Protein AF-A0A8X6KQZ4-F1 (afdb_monomer)

Structure (mmCIF, N/CA/C/O backbone):
data_AF-A0A8X6KQZ4-F1
#
_entry.id   AF-A0A8X6KQZ4-F1
#
loop_
_atom_site.group_PDB
_atom_site.id
_atom_site.type_symbol
_atom_site.label_atom_id
_atom_site.label_alt_id
_atom_site.label_comp_id
_atom_site.label_asym_id
_atom_site.label_entity_id
_atom_site.label_seq_id
_atom_site.pdbx_PDB_ins_code
_atom_site.Cartn_x
_atom_site.Cartn_y
_atom_site.Cartn_z
_atom_site.occupancy
_atom_site.B_iso_or_equiv
_atom_site.auth_seq_id
_atom_site.auth_comp_id
_atom_site.auth_asym_id
_atom_site.auth_atom_id
_atom_site.pdbx_PDB_model_num
ATOM 1 N N . MET A 1 1 ? 24.828 -5.242 -6.403 1.00 50.31 1 MET A N 1
ATOM 2 C CA . MET A 1 1 ? 23.663 -5.989 -5.871 1.00 50.31 1 MET A CA 1
ATOM 3 C C . MET A 1 1 ? 22.472 -5.719 -6.773 1.00 50.31 1 MET A C 1
ATOM 5 O O . MET A 1 1 ? 22.136 -4.558 -6.961 1.00 50.31 1 MET A O 1
ATOM 9 N N . ALA A 1 2 ? 21.879 -6.750 -7.375 1.00 70.38 2 ALA A N 1
ATOM 10 C CA . ALA A 1 2 ? 20.703 -6.569 -8.223 1.00 70.38 2 ALA A CA 1
ATOM 11 C C . ALA A 1 2 ? 19.529 -6.026 -7.392 1.00 70.38 2 ALA A C 1
ATOM 13 O O . ALA A 1 2 ? 19.204 -6.575 -6.336 1.00 70.38 2 ALA A O 1
ATOM 14 N N . LEU A 1 3 ? 18.896 -4.952 -7.863 1.00 74.94 3 LEU A N 1
ATOM 15 C CA . LEU A 1 3 ? 17.681 -4.422 -7.252 1.00 74.94 3 LEU A CA 1
ATOM 16 C C . LEU A 1 3 ? 16.550 -5.432 -7.460 1.00 74.94 3 LEU A C 1
ATOM 18 O O . LEU A 1 3 ? 16.100 -5.667 -8.580 1.00 74.94 3 LEU A O 1
ATOM 22 N N . ARG A 1 4 ? 16.110 -6.065 -6.370 1.00 83.44 4 ARG A N 1
ATOM 23 C CA . ARG A 1 4 ? 15.018 -7.042 -6.389 1.00 83.44 4 ARG A CA 1
ATOM 24 C C . ARG A 1 4 ? 13.711 -6.372 -5.997 1.00 83.44 4 ARG A C 1
ATOM 26 O O . ARG A 1 4 ? 13.636 -5.638 -5.012 1.00 83.44 4 ARG A O 1
ATOM 33 N N . PHE A 1 5 ? 12.661 -6.676 -6.750 1.00 89.06 5 PHE A N 1
ATOM 34 C CA . PHE A 1 5 ? 11.307 -6.296 -6.374 1.00 89.06 5 PHE A CA 1
ATOM 35 C C . PHE A 1 5 ? 10.885 -7.017 -5.088 1.00 89.06 5 PHE A C 1
ATOM 37 O O . PHE A 1 5 ? 11.132 -8.209 -4.920 1.00 89.06 5 PHE A O 1
ATOM 44 N N . ARG A 1 6 ? 10.232 -6.280 -4.188 1.00 88.56 6 ARG A N 1
ATOM 45 C CA . ARG A 1 6 ? 9.675 -6.778 -2.922 1.00 88.56 6 ARG A CA 1
ATOM 46 C C . ARG A 1 6 ? 8.306 -7.435 -3.100 1.00 88.56 6 ARG A C 1
ATOM 48 O O . ARG A 1 6 ? 7.909 -8.205 -2.233 1.00 88.56 6 ARG A O 1
ATOM 55 N N . PHE A 1 7 ? 7.607 -7.106 -4.187 1.00 91.44 7 PHE A N 1
ATOM 56 C CA . PHE A 1 7 ? 6.237 -7.535 -4.471 1.00 91.44 7 PHE A CA 1
ATOM 57 C C . PHE A 1 7 ? 6.107 -8.029 -5.913 1.00 91.44 7 PHE A C 1
ATOM 59 O O . PHE A 1 7 ? 6.750 -7.492 -6.826 1.00 91.44 7 PHE A O 1
ATOM 66 N N . ALA A 1 8 ? 5.263 -9.039 -6.118 1.00 92.25 8 ALA A N 1
ATOM 67 C CA . ALA A 1 8 ? 4.945 -9.570 -7.436 1.00 92.25 8 ALA A CA 1
ATOM 68 C C . ALA A 1 8 ? 3.769 -8.825 -8.096 1.00 92.25 8 ALA A C 1
ATOM 70 O O . ALA A 1 8 ? 2.967 -8.151 -7.453 1.00 92.25 8 ALA A O 1
ATOM 71 N N . LYS A 1 9 ? 3.664 -8.963 -9.423 1.00 93.38 9 LYS A N 1
ATOM 72 C CA . LYS A 1 9 ? 2.535 -8.447 -10.208 1.00 93.38 9 LYS A CA 1
ATOM 73 C C . LYS A 1 9 ? 1.314 -9.318 -9.897 1.00 93.38 9 LYS A C 1
ATOM 75 O O . LYS A 1 9 ? 1.438 -10.536 -9.915 1.00 93.38 9 LYS A O 1
ATOM 80 N N . GLY A 1 10 ? 0.174 -8.704 -9.608 1.00 93.25 10 GLY A N 1
ATOM 81 C CA . GLY A 1 10 ? -1.050 -9.373 -9.163 1.00 93.25 10 GLY A CA 1
ATOM 82 C C . GLY A 1 10 ? -1.086 -9.714 -7.668 1.00 93.25 10 GLY A C 1
ATOM 83 O O . GLY A 1 10 ? -2.070 -10.280 -7.203 1.00 93.25 10 GLY A O 1
ATOM 84 N N . GLU A 1 11 ? -0.049 -9.376 -6.892 1.00 94.44 11 GLU A N 1
ATOM 85 C CA . GLU A 1 11 ? -0.033 -9.652 -5.453 1.00 94.44 11 GLU A CA 1
ATOM 86 C C . GLU A 1 11 ? -0.920 -8.656 -4.688 1.00 94.44 11 GLU A C 1
ATOM 88 O O . GLU A 1 11 ? -0.936 -7.451 -4.970 1.00 94.44 11 GLU A O 1
ATOM 93 N N . LYS A 1 12 ? -1.648 -9.168 -3.689 1.00 94.69 12 LYS A N 1
ATOM 94 C CA . LYS A 1 12 ? -2.427 -8.351 -2.754 1.00 94.69 12 LYS A CA 1
ATOM 95 C C . LYS A 1 12 ? -1.490 -7.664 -1.766 1.00 94.69 12 LYS A C 1
ATOM 97 O O . LYS A 1 12 ? -0.694 -8.309 -1.083 1.00 94.69 12 LYS A O 1
ATOM 102 N N . VAL A 1 13 ? -1.622 -6.351 -1.659 1.00 95.25 13 VAL A N 1
ATOM 103 C CA . VAL A 1 13 ? -0.773 -5.493 -0.834 1.00 95.25 13 VAL A CA 1
ATOM 104 C C . VAL A 1 13 ? -1.613 -4.500 -0.032 1.00 95.25 13 VAL A C 1
ATOM 106 O O . VAL A 1 13 ? -2.801 -4.288 -0.274 1.00 95.25 13 VAL A O 1
ATOM 109 N N . LEU A 1 14 ? -0.990 -3.894 0.969 1.00 94.75 14 LEU A N 1
ATOM 110 C CA . LEU A 1 14 ? -1.548 -2.795 1.744 1.00 94.75 14 LEU A CA 1
ATOM 111 C C . LEU A 1 14 ? -0.782 -1.529 1.375 1.00 94.75 14 LEU A C 1
ATOM 113 O O . LEU A 1 14 ? 0.441 -1.512 1.472 1.00 94.75 14 LEU A O 1
ATOM 117 N N . CYS A 1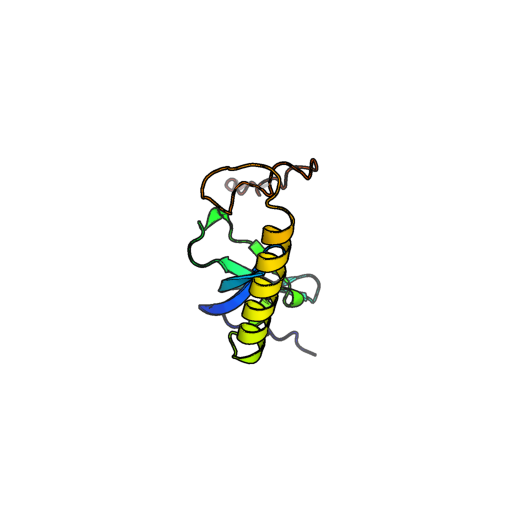 15 ? -1.474 -0.473 0.963 1.00 94.12 15 CYS A N 1
ATOM 118 C CA . CYS A 1 15 ? -0.839 0.790 0.593 1.00 94.12 15 CYS A CA 1
ATOM 119 C C . CYS A 1 15 ? -1.334 1.923 1.490 1.00 94.12 15 CYS A C 1
ATOM 121 O O . CYS A 1 15 ? -2.503 1.953 1.888 1.00 94.12 15 CYS A O 1
ATOM 123 N N . PHE A 1 16 ? -0.439 2.851 1.821 1.00 91.06 16 PHE A N 1
ATOM 124 C CA . PHE A 1 16 ? -0.820 4.083 2.498 1.00 91.06 16 PHE A CA 1
ATOM 125 C C . PHE A 1 16 ? -1.548 5.020 1.541 1.00 91.06 16 PHE A C 1
ATOM 127 O O . PHE A 1 16 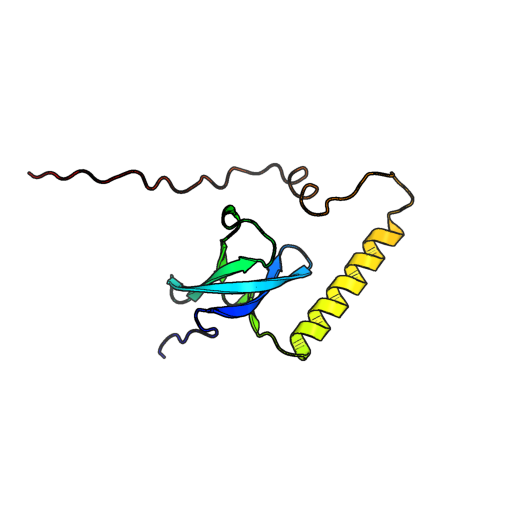? -0.953 5.522 0.585 1.00 91.06 16 PHE A O 1
ATOM 134 N N . HIS A 1 17 ? -2.806 5.304 1.866 1.00 87.12 17 HIS A N 1
ATOM 135 C CA . HIS A 1 17 ? -3.590 6.363 1.254 1.00 87.12 17 HIS A CA 1
ATOM 136 C C . HIS A 1 17 ? -3.983 7.362 2.351 1.00 87.12 17 HIS A C 1
ATOM 138 O O . HIS A 1 17 ? -4.771 7.053 3.252 1.00 87.12 17 HIS A O 1
ATOM 144 N N . GLY A 1 18 ? -3.352 8.539 2.326 1.00 85.19 18 GLY A N 1
ATOM 145 C CA . GLY A 1 18 ? -3.424 9.505 3.419 1.00 85.19 18 GLY A CA 1
ATOM 146 C C . GLY A 1 18 ? -2.962 8.891 4.756 1.00 85.19 18 GLY A C 1
ATOM 147 O O . GLY A 1 18 ? -1.902 8.264 4.809 1.00 85.19 18 GLY A O 1
ATOM 148 N N . PRO A 1 19 ? -3.731 9.039 5.849 1.00 87.12 19 PRO A N 1
ATOM 149 C CA . PRO A 1 19 ? -3.344 8.547 7.173 1.00 87.12 19 PRO A CA 1
ATOM 150 C C . PRO A 1 19 ? -3.581 7.044 7.416 1.00 87.12 19 PRO A C 1
ATOM 152 O O . PRO A 1 19 ? -3.199 6.522 8.470 1.00 87.12 19 PRO A O 1
ATOM 155 N N . LEU A 1 20 ? -4.259 6.348 6.497 1.00 90.56 20 LEU A N 1
ATOM 156 C CA . LEU A 1 20 ? -4.732 4.977 6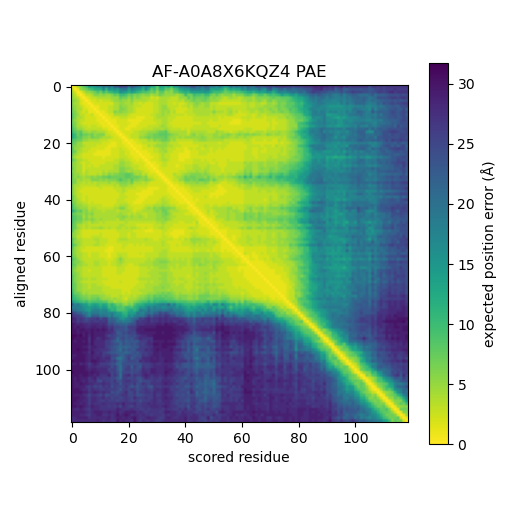.689 1.00 90.56 20 LEU A CA 1
ATOM 157 C C . LEU A 1 20 ? -4.101 4.013 5.682 1.00 90.56 20 LEU A C 1
ATOM 159 O O . LEU A 1 20 ? -3.731 4.380 4.568 1.00 90.56 20 LEU A O 1
ATOM 163 N N . LEU A 1 21 ? -4.015 2.744 6.082 1.00 92.50 21 LEU A N 1
ATOM 164 C CA . LEU A 1 21 ? -3.665 1.649 5.183 1.00 92.50 21 LEU A CA 1
ATOM 165 C C . LEU A 1 21 ? -4.933 1.113 4.518 1.00 92.50 21 LEU A C 1
ATOM 167 O O . LEU A 1 21 ? -5.907 0.772 5.196 1.00 92.50 21 LEU A O 1
ATOM 171 N N . ARG A 1 22 ? -4.906 1.019 3.192 1.00 91.12 22 ARG A N 1
ATOM 172 C CA . ARG A 1 22 ? -6.003 0.497 2.373 1.00 91.12 22 ARG A CA 1
ATOM 173 C C . ARG A 1 22 ? -5.552 -0.746 1.619 1.00 91.12 22 ARG A C 1
ATOM 175 O O . ARG A 1 22 ? -4.363 -0.938 1.365 1.00 91.12 22 ARG A O 1
ATOM 182 N N . HIS A 1 23 ? -6.517 -1.601 1.297 1.00 93.62 23 HIS A N 1
ATOM 183 C CA . HIS A 1 23 ? -6.282 -2.782 0.473 1.00 93.62 23 HIS A CA 1
ATOM 184 C C . HIS A 1 23 ? -6.039 -2.358 -0.966 1.00 93.62 23 HIS A C 1
ATOM 186 O O . HIS A 1 23 ? -6.765 -1.518 -1.502 1.00 93.62 23 HIS A O 1
ATOM 192 N N . ALA A 1 24 ? -5.016 -2.943 -1.574 1.00 94.94 24 ALA A N 1
ATOM 193 C CA . ALA A 1 24 ? -4.665 -2.654 -2.942 1.00 94.94 24 ALA A CA 1
ATOM 194 C C . ALA A 1 24 ? -4.018 -3.863 -3.626 1.00 94.94 24 ALA A C 1
ATOM 196 O O . ALA A 1 24 ? -3.610 -4.830 -2.981 1.00 94.94 24 ALA A O 1
ATOM 197 N N . THR A 1 25 ? -3.925 -3.811 -4.947 1.00 95.25 25 THR A N 1
ATOM 198 C CA . THR A 1 25 ? -3.304 -4.851 -5.769 1.00 95.25 25 THR A CA 1
ATOM 199 C C . THR A 1 25 ? -2.159 -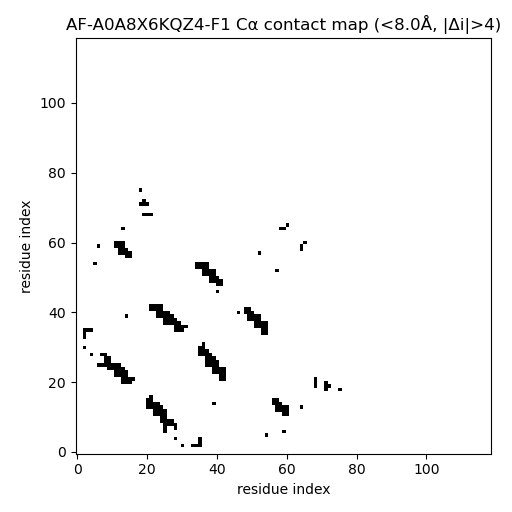4.243 -6.560 1.00 95.25 25 THR A C 1
ATOM 201 O O . THR A 1 25 ? -2.300 -3.165 -7.138 1.00 95.25 25 THR A O 1
ATOM 204 N N . CYS A 1 26 ? -1.017 -4.925 -6.585 1.00 95.25 26 CYS A N 1
ATOM 205 C CA . CYS A 1 26 ? 0.120 -4.505 -7.394 1.00 95.25 26 CYS A CA 1
ATOM 206 C C . CYS A 1 26 ? -0.144 -4.840 -8.869 1.00 95.25 26 CYS A C 1
ATOM 208 O O . CYS A 1 26 ? -0.016 -5.991 -9.275 1.00 95.25 26 CYS A O 1
ATOM 210 N N . LEU A 1 27 ? -0.481 -3.851 -9.694 1.00 94.56 27 LEU A N 1
ATOM 211 C CA . LEU A 1 27 ? -0.742 -4.051 -11.121 1.00 94.56 27 LEU A CA 1
ATOM 212 C C . LEU A 1 27 ? 0.528 -4.140 -11.954 1.00 94.56 27 LEU A C 1
ATOM 214 O O . LEU A 1 27 ? 0.559 -4.870 -12.939 1.00 94.56 27 LEU A O 1
ATOM 218 N N . ASN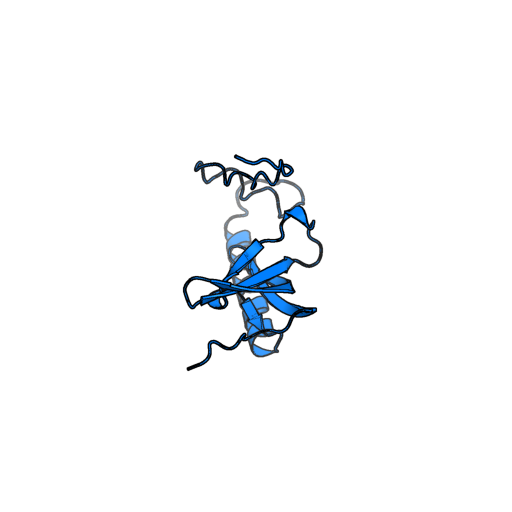 A 1 28 ? 1.568 -3.387 -11.604 1.00 94.06 28 ASN A N 1
ATOM 219 C CA . ASN A 1 28 ? 2.820 -3.372 -12.354 1.00 94.06 28 ASN A CA 1
ATOM 220 C C . ASN A 1 28 ? 3.997 -2.960 -11.461 1.00 94.06 28 ASN A C 1
ATOM 222 O O . ASN A 1 28 ? 3.792 -2.464 -10.356 1.00 94.06 28 ASN A O 1
ATOM 226 N N . ARG A 1 29 ? 5.231 -3.178 -11.920 1.00 93.75 29 ARG A N 1
ATOM 227 C CA . ARG A 1 29 ? 6.452 -2.831 -11.179 1.00 93.75 29 ARG A CA 1
ATOM 228 C C . ARG A 1 29 ? 7.559 -2.395 -12.131 1.00 93.75 29 ARG A C 1
ATOM 230 O O . ARG A 1 29 ? 7.719 -2.994 -13.190 1.00 93.75 29 ARG A O 1
ATOM 237 N N . LYS A 1 30 ? 8.325 -1.376 -11.752 1.00 92.75 30 LYS A N 1
ATOM 238 C CA . LYS A 1 30 ? 9.487 -0.885 -12.507 1.00 92.75 30 LYS A CA 1
ATOM 239 C C . LYS A 1 30 ? 10.578 -0.422 -11.547 1.00 92.75 30 LYS A C 1
ATOM 241 O O . LYS A 1 30 ? 10.301 -0.126 -10.386 1.00 92.75 30 LYS A O 1
ATOM 246 N N . ILE A 1 31 ? 11.813 -0.378 -12.024 1.00 91.06 31 ILE A N 1
ATOM 247 C CA . ILE A 1 31 ? 12.917 0.247 -11.295 1.00 91.06 31 ILE A CA 1
ATOM 248 C C . ILE A 1 31 ? 13.180 1.586 -11.969 1.00 91.06 31 ILE A C 1
ATOM 250 O O . ILE A 1 31 ? 13.413 1.627 -13.173 1.00 91.06 31 ILE A O 1
ATOM 254 N N . GLN A 1 32 ? 13.101 2.663 -11.198 1.00 88.75 32 GLN A N 1
ATOM 255 C CA . GLN A 1 32 ? 13.377 4.023 -11.639 1.00 88.75 32 GLN A CA 1
ATOM 256 C C . GLN A 1 32 ? 14.321 4.671 -10.623 1.00 88.75 32 GLN A C 1
ATOM 258 O O . GLN A 1 32 ? 14.133 4.496 -9.421 1.00 88.75 32 GLN A O 1
ATOM 263 N N . ASP A 1 33 ? 15.374 5.346 -11.089 1.00 87.44 33 ASP A N 1
ATOM 264 C CA . ASP A 1 33 ? 16.373 6.006 -10.230 1.00 87.44 33 ASP A CA 1
ATOM 265 C C . ASP A 1 33 ? 16.958 5.084 -9.142 1.00 87.44 33 ASP A C 1
ATOM 267 O O . ASP A 1 33 ? 17.087 5.454 -7.974 1.00 87.44 33 ASP A O 1
ATOM 271 N N . ASN A 1 34 ? 17.260 3.831 -9.506 1.00 86.31 34 ASN A N 1
ATOM 272 C CA . ASN A 1 34 ? 17.701 2.776 -8.581 1.00 86.31 34 ASN A CA 1
ATOM 273 C C . ASN A 1 34 ? 16.724 2.480 -7.421 1.00 86.31 34 ASN A C 1
ATOM 275 O O . ASN A 1 34 ? 17.100 1.889 -6.406 1.00 86.31 34 ASN A O 1
ATOM 279 N N . ARG A 1 35 ? 15.447 2.847 -7.564 1.00 88.00 35 ARG A N 1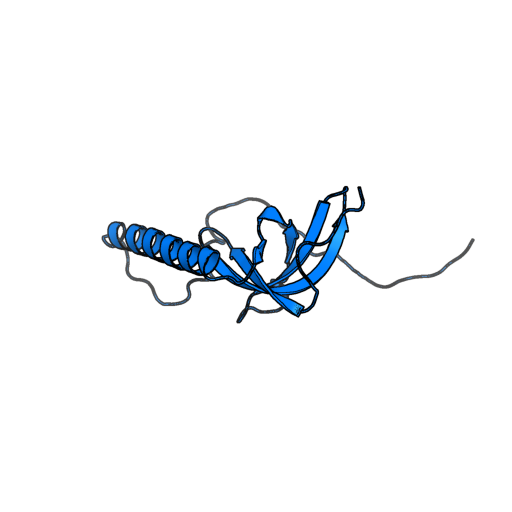
ATOM 280 C CA . ARG A 1 35 ? 14.371 2.585 -6.603 1.00 88.00 35 ARG A CA 1
ATOM 281 C C . ARG A 1 35 ? 13.268 1.765 -7.259 1.00 88.00 35 ARG A C 1
ATOM 283 O O . ARG A 1 35 ? 12.934 1.941 -8.424 1.00 88.00 35 ARG A O 1
ATOM 290 N N . ALA A 1 36 ? 12.686 0.843 -6.498 1.00 90.75 36 ALA A N 1
ATOM 291 C CA . ALA A 1 36 ? 11.558 0.052 -6.972 1.00 90.75 36 ALA A CA 1
ATOM 292 C C . ALA A 1 36 ? 10.243 0.827 -6.793 1.00 90.75 36 ALA A C 1
ATOM 294 O O . ALA A 1 36 ? 9.869 1.185 -5.668 1.00 90.75 36 ALA A O 1
ATOM 295 N N . GLU A 1 37 ? 9.539 1.022 -7.901 1.00 93.12 37 GLU A N 1
ATOM 296 C CA . GLU A 1 37 ? 8.195 1.585 -7.972 1.00 93.12 37 GLU A CA 1
ATOM 297 C C . GLU A 1 37 ? 7.181 0.504 -8.347 1.00 93.12 37 GLU A C 1
ATOM 299 O O . GLU A 1 37 ? 7.455 -0.400 -9.143 1.00 93.12 37 GLU A O 1
ATOM 304 N N . TYR A 1 38 ? 5.984 0.624 -7.784 1.00 94.06 38 TYR A N 1
ATOM 305 C CA . TYR A 1 38 ? 4.871 -0.290 -7.991 1.00 94.06 38 TYR A CA 1
ATOM 306 C C . TYR A 1 38 ? 3.647 0.514 -8.400 1.00 94.06 38 TYR A C 1
ATOM 308 O O . TYR A 1 38 ? 3.315 1.507 -7.759 1.00 94.06 38 TYR A O 1
ATOM 316 N N . LEU A 1 39 ? 2.975 0.079 -9.459 1.00 94.75 39 LEU A N 1
ATOM 317 C CA . LEU A 1 39 ? 1.667 0.594 -9.830 1.00 94.75 39 LEU A CA 1
ATOM 318 C C . LEU A 1 39 ? 0.631 -0.115 -8.968 1.00 94.75 39 LEU A C 1
ATOM 320 O O . LEU A 1 39 ? 0.532 -1.345 -9.006 1.00 94.75 39 LEU A O 1
ATOM 324 N N . VAL A 1 40 ? -0.111 0.652 -8.182 1.00 94.62 40 VAL A N 1
ATOM 325 C CA . VAL A 1 40 ? -1.028 0.117 -7.180 1.00 94.62 40 VAL A CA 1
ATOM 326 C C . VAL A 1 40 ? -2.455 0.534 -7.509 1.00 94.62 40 VAL A C 1
ATOM 328 O O . VAL A 1 40 ? -2.725 1.710 -7.724 1.00 94.62 40 VAL A O 1
ATOM 331 N N . HIS A 1 41 ? -3.357 -0.446 -7.499 1.00 93.62 41 HIS A N 1
ATOM 332 C CA . HIS A 1 41 ? -4.793 -0.241 -7.654 1.00 93.62 41 HIS A CA 1
ATOM 333 C C . HIS A 1 41 ? -5.512 -0.499 -6.334 1.00 93.62 41 HIS A C 1
ATOM 335 O O . HIS A 1 41 ? -5.427 -1.601 -5.782 1.00 93.62 41 HIS A O 1
ATOM 341 N N . TYR A 1 42 ? -6.222 0.501 -5.822 1.00 92.12 42 TYR A N 1
ATOM 342 C CA . TYR A 1 42 ? -6.973 0.386 -4.575 1.00 92.12 42 TYR A CA 1
ATOM 343 C C . TYR A 1 42 ? -8.284 -0.374 -4.787 1.00 92.12 42 TYR A C 1
ATOM 345 O O . TYR A 1 42 ? -9.043 -0.103 -5.713 1.00 92.12 42 TYR A O 1
ATOM 353 N N . THR A 1 43 ? -8.582 -1.325 -3.902 1.00 90.94 43 THR A N 1
ATOM 354 C CA . THR A 1 43 ? -9.810 -2.119 -4.015 1.00 90.94 43 THR A CA 1
ATOM 355 C C . THR A 1 43 ? -11.046 -1.241 -3.807 1.00 90.94 43 THR A C 1
ATOM 357 O O . THR A 1 43 ? -11.176 -0.586 -2.773 1.00 90.94 43 THR A O 1
ATOM 360 N N . GLY A 1 44 ? -11.967 -1.271 -4.776 1.00 89.56 44 GLY A N 1
ATOM 361 C CA . GLY A 1 44 ? -13.210 -0.491 -4.757 1.00 89.56 44 GLY A CA 1
ATOM 362 C C . GLY A 1 44 ? -13.068 0.936 -5.291 1.00 89.56 44 GLY A C 1
ATOM 363 O O . GLY A 1 44 ? -14.006 1.716 -5.168 1.00 89.56 44 GLY A O 1
ATOM 364 N N . TRP A 1 45 ? -11.907 1.293 -5.848 1.00 88.31 45 TRP A N 1
ATOM 365 C CA . TRP A 1 45 ? -11.647 2.605 -6.437 1.00 88.31 45 TRP A CA 1
ATOM 366 C C . TRP A 1 45 ? -11.656 2.515 -7.968 1.00 88.31 45 TRP A C 1
ATOM 368 O O . TRP A 1 45 ? -11.449 1.452 -8.547 1.00 88.31 45 TRP A O 1
ATOM 378 N N . SER A 1 46 ? -11.903 3.636 -8.650 1.00 89.12 46 SER A N 1
ATOM 379 C CA . SER A 1 46 ? -11.799 3.700 -10.116 1.00 89.12 46 SER A CA 1
ATOM 380 C C . SER A 1 46 ? -10.332 3.616 -10.559 1.00 89.12 46 SER A C 1
ATOM 382 O O . SER A 1 46 ? -9.475 4.230 -9.930 1.00 89.12 46 SER A O 1
ATOM 384 N N . ALA A 1 47 ? -10.056 2.946 -11.685 1.00 86.75 47 ALA A N 1
ATOM 385 C CA . ALA A 1 47 ? -8.709 2.823 -12.266 1.00 86.75 47 ALA A CA 1
ATOM 386 C C . ALA A 1 47 ? -8.026 4.174 -12.573 1.00 86.75 47 ALA A C 1
ATOM 388 O O . ALA A 1 47 ? -6.810 4.252 -12.709 1.00 86.75 47 ALA A O 1
ATOM 389 N N . ARG A 1 48 ? -8.789 5.278 -12.629 1.00 88.50 48 ARG A N 1
ATOM 390 C CA . ARG A 1 48 ? -8.224 6.635 -12.742 1.00 88.50 48 ARG A CA 1
ATOM 391 C C . ARG A 1 48 ? -7.330 7.025 -11.555 1.00 88.50 48 ARG A C 1
ATOM 393 O O . ARG A 1 48 ? -6.570 7.978 -11.666 1.00 88.50 48 ARG A O 1
ATOM 400 N N . TRP A 1 49 ? -7.478 6.339 -10.421 1.00 88.38 49 TRP A N 1
ATOM 401 C CA . TRP A 1 49 ? -6.732 6.584 -9.186 1.00 88.38 49 TRP A CA 1
ATOM 402 C C . TRP A 1 49 ? -5.488 5.704 -9.049 1.00 88.38 49 TRP A C 1
ATOM 404 O O . TRP A 1 49 ? -4.841 5.722 -8.001 1.00 88.38 49 TRP A O 1
ATOM 414 N N . ASP A 1 50 ? -5.158 4.930 -10.082 1.00 92.19 50 ASP A N 1
ATOM 415 C CA . ASP A 1 50 ? -3.975 4.084 -10.080 1.00 92.19 50 ASP A CA 1
ATOM 416 C C . ASP A 1 50 ? -2.722 4.966 -10.084 1.00 92.19 50 ASP A C 1
ATOM 418 O O . ASP A 1 50 ? -2.483 5.756 -10.999 1.00 92.19 50 ASP A O 1
ATOM 422 N N . GLU A 1 51 ? -1.907 4.834 -9.039 1.00 91.88 51 GLU A N 1
ATOM 423 C CA . GLU A 1 51 ? -0.693 5.629 -8.855 1.00 91.88 51 GLU A CA 1
ATOM 424 C C . GLU A 1 51 ? 0.552 4.742 -8.786 1.00 91.88 51 GLU A C 1
ATOM 426 O O . GLU A 1 51 ? 0.536 3.616 -8.277 1.00 91.88 51 GLU A O 1
ATOM 431 N N . TRP A 1 52 ? 1.663 5.277 -9.296 1.00 93.44 52 TRP A N 1
ATOM 432 C CA . TRP A 1 52 ? 2.986 4.714 -9.064 1.00 93.44 52 TRP A CA 1
ATOM 433 C C . TRP A 1 52 ? 3.473 5.141 -7.684 1.00 93.44 52 TRP A C 1
ATOM 435 O O . TRP A 1 52 ? 3.607 6.331 -7.397 1.00 93.44 52 TRP A O 1
ATOM 445 N N . VAL A 1 53 ? 3.749 4.159 -6.834 1.00 93.06 53 VAL A N 1
ATOM 446 C CA . VAL A 1 53 ? 4.214 4.368 -5.466 1.00 93.06 53 VAL A CA 1
ATOM 447 C C . VAL A 1 53 ? 5.530 3.655 -5.219 1.00 93.06 53 VAL A C 1
ATOM 449 O O . VAL A 1 53 ? 5.803 2.574 -5.742 1.00 93.06 53 VAL A O 1
ATOM 452 N N . PHE A 1 54 ? 6.354 4.247 -4.364 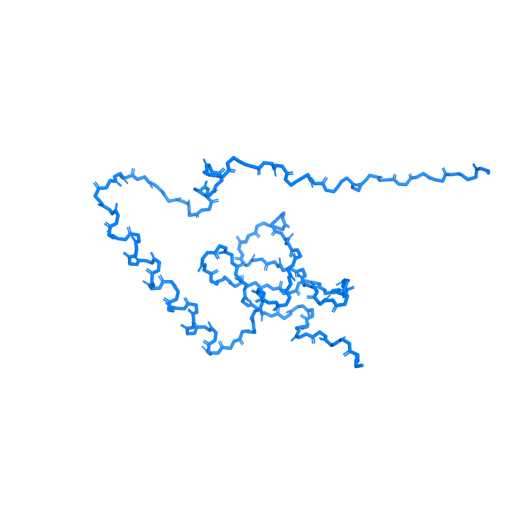1.00 92.56 54 PHE A N 1
ATOM 453 C CA . PHE A 1 54 ? 7.591 3.620 -3.925 1.00 92.56 54 PHE A CA 1
ATOM 454 C C . PHE A 1 54 ? 7.327 2.438 -2.994 1.00 92.56 54 PHE A C 1
ATOM 456 O O . PHE A 1 54 ? 6.347 2.405 -2.244 1.00 92.56 54 PHE A O 1
ATOM 463 N N . ALA A 1 55 ? 8.289 1.515 -2.958 1.00 90.62 55 ALA A N 1
ATOM 464 C CA . ALA A 1 55 ? 8.304 0.369 -2.049 1.00 90.62 55 ALA A CA 1
ATOM 465 C C . ALA A 1 55 ? 8.065 0.722 -0.565 1.00 90.62 55 ALA A C 1
ATOM 467 O O . ALA A 1 55 ? 7.627 -0.129 0.200 1.00 90.62 55 ALA A O 1
ATOM 468 N N . THR A 1 56 ? 8.376 1.953 -0.146 1.00 90.75 56 THR A N 1
ATOM 469 C CA . THR A 1 56 ? 8.229 2.435 1.237 1.00 90.75 56 THR A CA 1
ATOM 470 C C . THR A 1 56 ? 6.772 2.636 1.660 1.00 90.75 56 THR A C 1
ATOM 472 O O . THR A 1 56 ? 6.467 2.516 2.844 1.00 90.75 56 THR A O 1
ATOM 475 N N . ARG A 1 57 ? 5.867 2.919 0.711 1.00 91.19 57 ARG A N 1
ATOM 476 C CA . ARG A 1 57 ? 4.424 3.105 0.965 1.00 91.19 57 ARG A CA 1
ATOM 477 C C . ARG A 1 57 ? 3.632 1.796 0.907 1.00 91.19 57 ARG A C 1
ATOM 479 O O . ARG A 1 57 ? 2.483 1.771 1.348 1.00 91.19 57 ARG A O 1
ATOM 486 N N . VAL A 1 58 ? 4.236 0.732 0.375 1.00 93.06 58 VAL A N 1
ATOM 487 C CA . VAL A 1 58 ? 3.589 -0.558 0.120 1.00 93.06 58 VAL A CA 1
ATOM 488 C C . VAL A 1 58 ? 4.035 -1.587 1.153 1.00 93.06 58 VAL A C 1
ATOM 490 O O . VAL A 1 58 ? 5.219 -1.781 1.418 1.00 93.06 58 VAL A O 1
ATOM 493 N N . TYR A 1 59 ? 3.064 -2.285 1.722 1.00 94.06 59 TYR A N 1
ATOM 494 C CA . TYR A 1 59 ? 3.240 -3.310 2.735 1.00 94.06 59 TYR A CA 1
ATOM 495 C C . TYR A 1 59 ? 2.671 -4.632 2.241 1.00 94.06 59 TYR A C 1
ATOM 497 O O . TYR A 1 59 ? 1.648 -4.683 1.561 1.00 94.06 59 TYR A O 1
ATOM 505 N N . LYS A 1 60 ? 3.316 -5.730 2.636 1.00 94.56 60 LYS A N 1
ATOM 506 C CA . LYS A 1 60 ? 2.800 -7.069 2.352 1.00 94.56 60 LYS A CA 1
ATOM 507 C C . LYS A 1 60 ? 1.507 -7.309 3.126 1.00 94.56 60 LYS A C 1
ATOM 509 O O . LYS A 1 60 ? 1.387 -6.874 4.276 1.00 94.56 60 LYS A O 1
ATOM 514 N N . TYR A 1 61 ? 0.587 -8.051 2.522 1.00 93.38 61 TYR A N 1
ATOM 515 C CA . TYR A 1 61 ? -0.593 -8.556 3.207 1.00 93.38 61 TYR A CA 1
ATOM 516 C C . TYR A 1 61 ? -0.187 -9.647 4.215 1.00 93.38 61 TYR A C 1
ATOM 518 O O . TYR A 1 61 ? -0.002 -10.807 3.860 1.00 93.38 61 TYR A O 1
ATOM 526 N N . ASN A 1 62 ? 0.041 -9.253 5.468 1.00 95.19 62 ASN A N 1
ATOM 527 C CA . ASN A 1 62 ? 0.354 -10.152 6.578 1.00 95.19 62 ASN A CA 1
ATOM 528 C C . ASN A 1 62 ? -0.365 -9.699 7.858 1.00 95.19 62 ASN A C 1
ATOM 530 O O . ASN A 1 62 ? -0.807 -8.551 7.964 1.00 95.19 62 ASN A O 1
ATOM 534 N N . GLU A 1 63 ? -0.449 -10.582 8.853 1.00 94.75 63 GLU A N 1
ATOM 535 C CA . GLU A 1 63 ? -1.153 -10.298 10.109 1.00 94.75 63 GLU A CA 1
ATOM 536 C C . GLU A 1 63 ? -0.574 -9.082 10.852 1.00 94.75 63 GLU A C 1
ATOM 538 O O . GLU A 1 63 ? -1.311 -8.225 11.346 1.00 94.75 63 GLU A O 1
ATOM 543 N N . THR A 1 64 ? 0.751 -8.931 10.857 1.00 95.38 64 THR A N 1
ATOM 544 C CA . THR A 1 64 ? 1.433 -7.796 11.492 1.00 95.38 64 THR A CA 1
ATOM 545 C C . THR A 1 64 ? 0.999 -6.452 10.902 1.00 95.38 64 THR A C 1
ATOM 547 O O . THR A 1 64 ? 0.743 -5.495 11.638 1.00 95.38 64 THR A O 1
ATOM 550 N N . ASN A 1 65 ? 0.894 -6.354 9.576 1.00 93.88 65 ASN A N 1
ATOM 551 C CA . ASN A 1 65 ? 0.493 -5.132 8.885 1.00 93.88 65 ASN A CA 1
ATOM 552 C C . ASN A 1 65 ? -1.025 -4.912 8.962 1.00 93.88 65 ASN A C 1
ATOM 554 O O . ASN A 1 65 ? -1.456 -3.769 9.101 1.00 93.88 65 ASN A O 1
ATOM 558 N N . LEU A 1 66 ? -1.828 -5.978 9.005 1.00 93.00 66 LEU A N 1
ATOM 559 C CA . LEU A 1 66 ? -3.265 -5.897 9.300 1.00 93.00 66 LEU A CA 1
ATOM 560 C C . LEU A 1 66 ? -3.522 -5.363 10.718 1.00 93.00 66 LEU A C 1
ATOM 562 O O . LEU A 1 66 ? -4.370 -4.495 10.934 1.00 93.00 66 LEU A O 1
ATOM 566 N N . ARG A 1 67 ? -2.726 -5.786 11.707 1.00 94.88 67 ARG A N 1
ATOM 567 C CA . ARG A 1 67 ? -2.784 -5.224 13.064 1.00 94.88 67 ARG A CA 1
ATOM 568 C C . ARG A 1 67 ? -2.429 -3.736 13.072 1.00 94.88 67 ARG A C 1
ATOM 570 O O . ARG A 1 67 ? -3.065 -2.965 13.798 1.00 94.88 67 ARG A O 1
ATOM 577 N N . LYS A 1 68 ? -1.448 -3.312 12.262 1.00 93.06 68 LYS A N 1
ATOM 578 C CA . LYS A 1 68 ? -1.111 -1.888 12.080 1.00 93.06 68 LYS A CA 1
ATOM 579 C C . LYS A 1 68 ? -2.273 -1.115 11.463 1.00 93.06 68 LYS A C 1
ATOM 581 O O . LYS A 1 68 ? -2.635 -0.081 12.018 1.00 93.06 68 LYS A O 1
ATOM 586 N N . GLN A 1 69 ? -2.890 -1.630 10.401 1.00 92.88 69 GLN A N 1
ATOM 587 C CA . GLN A 1 69 ? -4.082 -1.044 9.781 1.00 92.88 69 GLN A CA 1
ATOM 588 C C . GLN A 1 69 ? -5.189 -0.830 10.822 1.00 92.88 69 GLN A C 1
ATOM 590 O O . GLN A 1 69 ? -5.595 0.306 11.057 1.00 92.88 69 GLN A O 1
ATOM 595 N N . LYS A 1 70 ? -5.554 -1.879 11.570 1.00 92.88 70 LYS A N 1
ATOM 596 C CA . LYS A 1 70 ? -6.574 -1.802 12.629 1.00 92.88 70 LYS A CA 1
ATOM 597 C C . LYS A 1 70 ? -6.216 -0.788 13.719 1.00 92.88 70 LYS A C 1
ATOM 599 O O . LYS A 1 70 ? -7.090 -0.110 14.262 1.00 92.88 70 LYS A O 1
ATOM 604 N N . LYS A 1 71 ? -4.930 -0.668 14.075 1.00 92.50 71 LYS A N 1
ATOM 605 C CA . LYS A 1 71 ? -4.446 0.329 15.046 1.00 92.50 71 LYS A CA 1
ATOM 606 C C . LYS A 1 71 ? -4.580 1.751 14.498 1.00 92.50 71 LYS A C 1
ATOM 608 O O . LYS A 1 71 ? -5.013 2.627 15.244 1.00 92.50 71 LYS A O 1
ATOM 613 N N . LEU A 1 72 ? -4.234 1.976 13.232 1.00 90.12 72 LEU A N 1
ATOM 614 C CA . LEU A 1 72 ? -4.385 3.269 12.561 1.00 90.12 72 LEU A CA 1
ATOM 615 C C . LEU A 1 72 ? -5.861 3.665 12.483 1.00 90.12 72 LEU A C 1
ATOM 617 O O . LEU A 1 72 ? -6.228 4.730 12.970 1.00 90.12 72 LEU A O 1
ATOM 621 N N . GLU A 1 73 ? -6.730 2.774 12.010 1.00 89.00 73 GLU A N 1
ATOM 622 C CA . GLU A 1 73 ? -8.172 3.025 11.948 1.00 89.00 73 GLU A CA 1
ATOM 623 C C . GLU A 1 73 ? -8.757 3.378 13.316 1.00 89.00 73 GLU A C 1
ATOM 625 O O . GLU A 1 73 ? -9.523 4.331 13.440 1.00 89.00 73 GLU A O 1
ATOM 630 N N . LYS A 1 74 ? -8.371 2.655 14.376 1.00 89.88 74 LYS A N 1
ATOM 631 C CA . LYS A 1 74 ? -8.807 2.968 15.745 1.00 89.88 74 LYS A CA 1
ATOM 632 C C . LYS A 1 74 ? -8.335 4.345 16.206 1.00 89.88 74 LYS A C 1
ATOM 634 O O . LYS A 1 74 ? -9.098 5.036 16.873 1.00 89.88 74 LYS A O 1
ATOM 639 N N . LYS A 1 75 ? -7.098 4.740 15.890 1.00 88.88 75 LYS A N 1
ATOM 640 C CA . LYS A 1 75 ? -6.558 6.059 16.258 1.00 88.88 75 LYS A CA 1
ATOM 641 C C . LYS A 1 75 ? -7.327 7.179 15.561 1.00 88.88 75 LYS A C 1
ATOM 643 O O . LYS A 1 75 ? -7.840 8.067 16.234 1.00 88.88 75 LYS A O 1
ATOM 648 N N . TYR A 1 76 ? -7.494 7.090 14.245 1.00 84.19 76 TYR A N 1
ATOM 649 C CA . TYR A 1 76 ? -8.177 8.129 13.472 1.00 84.19 76 TYR A CA 1
ATOM 650 C C . TYR A 1 76 ? -9.691 8.170 13.725 1.00 84.19 76 TYR A C 1
ATOM 652 O O . TYR A 1 76 ? -10.262 9.256 13.792 1.00 84.19 76 TYR A O 1
ATOM 660 N N . LYS A 1 77 ? -10.338 7.028 14.011 1.00 80.00 77 LYS A N 1
ATOM 661 C CA . LYS A 1 77 ? -11.731 6.999 14.500 1.00 80.00 77 LYS A CA 1
ATOM 662 C C . LYS A 1 77 ? -11.905 7.679 15.857 1.00 80.00 77 LYS A C 1
ATOM 664 O O . LYS A 1 77 ? -13.009 8.103 16.160 1.00 80.00 77 LYS A O 1
ATOM 669 N N . LYS A 1 78 ? -10.881 7.741 16.715 1.00 72.25 78 LYS A N 1
ATOM 670 C CA . LYS A 1 78 ? -10.971 8.451 18.005 1.00 72.25 78 LYS A CA 1
ATOM 671 C C . LYS A 1 78 ? -10.833 9.959 17.816 1.00 72.25 78 LYS A C 1
ATOM 673 O O . LYS A 1 78 ? -11.642 10.694 18.370 1.00 72.25 78 LYS A O 1
ATOM 678 N N . ILE A 1 79 ? -9.887 10.383 16.974 1.00 65.94 79 ILE A N 1
ATOM 679 C CA . ILE A 1 79 ? -9.670 11.794 16.612 1.00 65.94 79 ILE A CA 1
ATOM 680 C C . ILE A 1 79 ? -10.938 12.397 15.998 1.00 65.94 79 ILE A C 1
ATOM 682 O O . ILE A 1 79 ? -11.340 13.501 16.360 1.00 65.94 79 ILE A O 1
ATOM 686 N N . SER A 1 80 ? -11.622 11.649 15.125 1.00 58.66 80 SER A N 1
ATOM 687 C CA . SER A 1 80 ? -12.869 12.131 14.532 1.00 58.66 80 SER A CA 1
ATOM 688 C C . SER A 1 80 ? -13.986 12.307 15.558 1.00 58.66 80 SER A C 1
ATOM 690 O O . SER A 1 80 ? -14.809 13.190 15.373 1.00 58.66 80 SER A O 1
ATOM 692 N N . LYS A 1 81 ? -14.020 11.534 16.659 1.00 54.00 81 LYS A N 1
ATOM 693 C CA . LYS A 1 81 ? -15.059 11.659 17.699 1.00 54.00 81 LYS A CA 1
ATOM 694 C C . LYS A 1 81 ? -14.865 12.860 18.615 1.00 54.00 81 LYS A C 1
ATOM 696 O O . LYS A 1 81 ? -15.866 13.452 19.005 1.00 54.00 81 LYS A O 1
ATOM 701 N N . THR A 1 82 ? -13.627 13.221 18.939 1.00 52.03 82 THR A N 1
ATOM 702 C CA . THR A 1 82 ? -13.321 14.389 19.781 1.00 52.03 82 THR A CA 1
ATOM 703 C C . THR A 1 82 ? -13.637 15.719 19.098 1.00 52.03 82 THR A C 1
ATOM 705 O O . THR A 1 82 ? -13.832 16.709 19.788 1.00 52.03 82 THR A O 1
ATOM 708 N N . ASN A 1 83 ? -13.782 15.734 17.767 1.00 48.53 83 ASN A N 1
ATOM 709 C CA . ASN A 1 83 ? -14.150 16.930 17.004 1.00 48.53 83 ASN A CA 1
ATOM 710 C C . ASN A 1 83 ? -15.667 17.044 16.705 1.00 48.53 83 ASN A C 1
ATOM 712 O O . ASN A 1 83 ? -16.115 17.993 16.072 1.00 48.53 83 ASN A O 1
ATOM 716 N N . ARG A 1 84 ? -16.506 16.101 17.176 1.00 48.25 84 ARG A N 1
ATOM 717 C CA . ARG A 1 84 ? -17.968 16.077 16.915 1.00 48.25 84 ARG A CA 1
ATOM 718 C C . ARG A 1 84 ? -18.798 17.026 17.796 1.00 48.25 84 ARG A C 1
ATOM 720 O O . ARG A 1 84 ? -19.940 16.709 18.112 1.00 48.25 84 ARG A O 1
ATOM 727 N N . LYS A 1 85 ? -18.255 18.184 18.185 1.00 45.12 85 LYS A N 1
ATOM 728 C CA . LYS A 1 85 ? -19.072 19.322 18.658 1.00 45.12 85 LYS A CA 1
ATOM 729 C C . LYS A 1 85 ? -19.337 20.369 17.568 1.00 45.12 85 LYS A C 1
ATOM 731 O O . LYS A 1 85 ? -20.022 21.343 17.842 1.00 45.12 85 LYS A O 1
ATOM 736 N N . VAL A 1 86 ? -18.889 20.148 16.330 1.00 39.84 86 VAL A N 1
ATOM 737 C CA . VAL A 1 86 ? -19.261 20.988 15.183 1.00 39.84 86 VAL A CA 1
ATOM 738 C C . VAL A 1 86 ? -19.719 20.110 14.015 1.00 39.84 86 VAL A C 1
ATOM 740 O O . VAL A 1 86 ? -18.960 19.286 13.518 1.00 39.84 86 VAL A O 1
ATOM 743 N N . GLY A 1 87 ? -20.973 20.313 13.596 1.00 37.28 87 GLY A N 1
ATOM 744 C CA . GLY A 1 87 ? -21.428 20.129 12.213 1.00 37.28 87 GLY A CA 1
ATOM 745 C C . GLY A 1 87 ? -21.793 18.715 11.750 1.00 37.28 87 GLY A C 1
ATOM 746 O O . GLY A 1 87 ? -20.934 17.894 11.446 1.00 37.28 87 GLY A O 1
ATOM 747 N N . LYS A 1 88 ? -23.100 18.468 11.598 1.00 41.78 88 LYS A N 1
ATOM 748 C CA . LYS A 1 88 ? -23.681 17.374 10.800 1.00 41.78 88 LYS A CA 1
ATOM 749 C C . LYS A 1 88 ? -23.338 17.540 9.306 1.00 41.78 88 LYS A C 1
ATOM 751 O O . LYS A 1 88 ? -23.478 18.639 8.785 1.00 41.78 88 LYS A O 1
ATOM 756 N N . GLY A 1 89 ? -23.035 16.438 8.610 1.00 30.33 89 GLY A N 1
ATOM 757 C CA . GLY A 1 89 ? -22.994 16.382 7.140 1.00 30.33 89 GLY A CA 1
ATOM 758 C C . GLY A 1 89 ? -22.612 15.001 6.582 1.00 30.33 89 GLY A C 1
ATOM 759 O O . GLY A 1 89 ? -21.471 14.591 6.730 1.00 30.33 89 GLY A O 1
ATOM 760 N N . CYS A 1 90 ? -23.621 14.309 6.037 1.00 31.09 90 CYS A N 1
ATOM 761 C CA . CYS A 1 90 ? -23.726 13.188 5.070 1.00 31.09 90 CYS A CA 1
ATOM 762 C C . CYS A 1 90 ? -22.512 12.326 4.579 1.00 31.09 90 CYS A C 1
ATOM 764 O O . CYS A 1 90 ? -21.354 12.729 4.623 1.00 31.09 90 CYS A O 1
ATOM 766 N N . PRO A 1 91 ? -22.775 11.086 4.084 1.00 48.88 91 PRO A N 1
ATOM 767 C CA . PRO A 1 91 ? -21.773 10.044 3.865 1.00 48.88 91 PRO A CA 1
ATOM 768 C C . PRO A 1 91 ? -21.184 10.060 2.444 1.00 48.88 91 PRO A C 1
ATOM 770 O O . PRO A 1 91 ? -21.837 9.653 1.493 1.00 48.88 91 PRO A O 1
ATOM 773 N N . ASN A 1 92 ? -19.914 10.439 2.316 1.00 39.56 92 ASN A N 1
ATOM 774 C CA . ASN A 1 92 ? -18.951 9.846 1.380 1.00 39.56 92 ASN A CA 1
ATOM 775 C C . ASN A 1 92 ? -17.548 10.297 1.813 1.00 39.56 92 ASN A C 1
ATOM 777 O O . ASN A 1 92 ? -17.204 11.474 1.723 1.00 39.56 92 ASN A O 1
ATOM 781 N N . ALA A 1 93 ? -16.743 9.374 2.336 1.00 46.12 93 ALA A N 1
ATOM 782 C CA . ALA A 1 93 ? -15.453 9.682 2.952 1.00 46.12 93 ALA A CA 1
ATOM 783 C C . ALA A 1 93 ? -14.338 10.064 1.953 1.00 46.12 93 ALA A C 1
ATOM 785 O O . ALA A 1 93 ? -13.195 10.210 2.378 1.00 46.12 93 ALA A O 1
ATOM 786 N N . GLU A 1 94 ? -14.633 10.233 0.658 1.00 46.25 94 GLU A N 1
ATOM 787 C CA . GLU A 1 94 ? -13.607 10.417 -0.385 1.00 46.25 94 GLU A CA 1
ATOM 788 C C . GLU A 1 94 ? -13.682 11.756 -1.148 1.00 46.25 94 GLU A C 1
ATOM 790 O O . GLU A 1 94 ? -13.024 11.909 -2.169 1.00 46.25 94 GLU A O 1
ATOM 795 N N . ALA A 1 95 ? -14.405 12.765 -0.637 1.00 38.97 95 ALA A N 1
ATOM 796 C CA . ALA A 1 95 ? -14.439 14.110 -1.248 1.00 38.97 95 ALA A CA 1
ATOM 797 C C . ALA A 1 95 ? -13.889 15.255 -0.366 1.00 38.97 95 ALA A C 1
ATOM 799 O O . ALA A 1 95 ? -13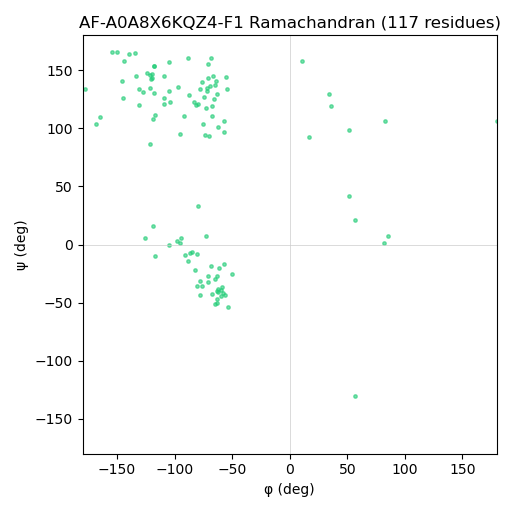.679 16.361 -0.854 1.00 38.97 95 ALA A O 1
ATOM 800 N N . VAL A 1 96 ? -13.613 15.022 0.922 1.00 41.38 96 VAL A N 1
ATOM 801 C CA . VAL A 1 96 ? -13.270 16.103 1.878 1.00 41.38 96 VAL A CA 1
ATOM 802 C C . VAL A 1 96 ? -11.788 16.486 1.939 1.00 41.38 96 VAL A C 1
ATOM 804 O O . VAL A 1 96 ? -11.446 17.484 2.565 1.00 41.38 96 VAL A O 1
ATOM 807 N N . THR A 1 97 ? -10.887 15.762 1.276 1.00 42.41 97 THR A N 1
ATOM 808 C CA . THR A 1 97 ? -9.451 16.106 1.268 1.00 42.41 97 THR A CA 1
ATOM 809 C C . THR A 1 97 ? -9.033 17.032 0.126 1.00 42.41 97 THR A C 1
ATOM 811 O O . THR A 1 97 ? -7.921 17.551 0.166 1.00 42.41 97 THR A O 1
ATOM 814 N N . PHE A 1 98 ? -9.897 17.303 -0.859 1.00 39.34 98 PHE A N 1
ATOM 815 C CA . PHE A 1 98 ? -9.523 18.114 -2.028 1.00 39.34 98 PHE A CA 1
ATOM 816 C C . PHE A 1 98 ? -9.660 19.636 -1.820 1.00 39.34 98 PHE A C 1
ATOM 818 O O . PHE A 1 98 ? -9.236 20.405 -2.673 1.00 39.34 98 PHE A O 1
ATOM 825 N N . ALA A 1 99 ? -10.218 20.095 -0.692 1.00 39.28 99 ALA A N 1
ATOM 826 C CA . ALA A 1 99 ? -10.568 21.509 -0.506 1.00 39.28 99 ALA A CA 1
ATOM 827 C C . ALA A 1 99 ? -9.628 22.325 0.409 1.00 39.28 99 ALA A C 1
ATOM 829 O O . ALA A 1 99 ? -9.874 23.511 0.594 1.00 39.28 99 ALA A O 1
ATOM 830 N N . LEU A 1 100 ? -8.566 21.746 0.989 1.00 46.69 100 LEU A N 1
ATOM 831 C CA . LEU A 1 100 ? -7.708 22.473 1.951 1.00 46.69 100 LEU A CA 1
ATOM 832 C C . LEU A 1 100 ? -6.209 22.500 1.636 1.00 46.69 100 LEU A C 1
ATOM 834 O O . LEU A 1 100 ? -5.444 23.066 2.411 1.00 46.69 100 LEU A O 1
ATOM 838 N N . LEU A 1 101 ? -5.776 21.983 0.486 1.00 40.78 101 LEU A N 1
ATOM 839 C CA . LEU A 1 101 ? -4.446 22.290 -0.035 1.00 40.78 101 LEU A CA 1
ATOM 840 C C . LEU A 1 101 ? -4.604 22.912 -1.421 1.00 40.78 101 LEU A C 1
ATOM 842 O O . LEU A 1 101 ? -4.578 22.234 -2.444 1.00 40.78 101 LEU A O 1
ATOM 846 N N . GLY A 1 102 ? -4.794 24.231 -1.442 1.00 43.03 102 GLY A N 1
ATOM 847 C CA . GLY A 1 102 ? -4.464 25.023 -2.616 1.00 43.03 102 GLY A CA 1
ATOM 848 C C . GLY A 1 102 ? -2.987 24.804 -2.929 1.00 43.03 102 GLY A C 1
ATOM 849 O O . GLY A 1 102 ? -2.128 25.372 -2.269 1.00 43.03 102 GLY A O 1
ATOM 850 N N . THR A 1 103 ? -2.693 23.898 -3.860 1.00 41.03 103 THR A N 1
ATOM 851 C CA . THR A 1 103 ? -1.415 23.777 -4.575 1.00 41.03 103 THR A CA 1
ATOM 852 C C . THR A 1 103 ? -1.587 22.804 -5.748 1.00 41.03 103 THR A C 1
ATOM 854 O O . THR A 1 103 ? -1.655 21.591 -5.595 1.00 41.03 103 THR A O 1
ATOM 857 N N . THR A 1 104 ? -1.683 23.396 -6.937 1.00 36.72 104 THR A N 1
ATOM 858 C CA . THR A 1 104 ? -1.148 22.913 -8.221 1.00 36.72 104 THR A CA 1
ATOM 859 C C . THR A 1 104 ? -1.470 21.470 -8.654 1.00 36.72 104 THR A C 1
ATOM 861 O O . THR A 1 104 ? -0.771 20.513 -8.324 1.00 36.72 104 THR A O 1
ATOM 864 N N . LEU A 1 105 ? -2.484 21.354 -9.518 1.00 37.38 105 LEU A N 1
ATOM 865 C CA . LEU A 1 105 ? -2.444 20.613 -10.789 1.00 37.38 105 LEU A CA 1
ATOM 866 C C . LEU A 1 105 ? -1.287 19.603 -10.939 1.00 37.38 105 LEU A C 1
ATOM 868 O O . LEU A 1 105 ? -0.227 19.914 -11.481 1.00 37.38 105 LEU A O 1
ATOM 872 N N . LYS A 1 106 ? -1.529 18.342 -10.566 1.00 39.69 106 LYS A N 1
ATOM 873 C CA . LYS A 1 106 ? -0.825 17.218 -11.192 1.00 39.69 106 LYS A CA 1
ATOM 874 C C . LYS A 1 106 ? -1.430 17.059 -12.591 1.00 39.69 106 LYS A C 1
ATOM 876 O O . LYS A 1 106 ? -2.488 16.455 -12.745 1.00 39.69 106 LYS A O 1
ATOM 881 N N . MET A 1 107 ? -0.799 17.686 -13.584 1.00 31.64 107 MET A N 1
ATOM 882 C CA . MET A 1 107 ? -1.192 17.576 -14.989 1.00 31.64 107 MET A CA 1
ATOM 883 C C . MET A 1 107 ? -1.242 16.098 -15.422 1.00 31.64 107 MET A C 1
ATOM 885 O O . MET A 1 107 ? -0.307 15.348 -15.121 1.00 31.64 107 MET A O 1
ATOM 889 N N . PRO A 1 108 ? -2.305 15.656 -16.117 1.00 40.38 108 PRO A N 1
ATOM 890 C CA . PRO A 1 108 ? -2.341 14.338 -16.724 1.00 40.38 108 PRO A CA 1
ATOM 891 C C . PRO A 1 108 ? -1.359 14.287 -17.899 1.00 40.38 108 PRO A C 1
ATOM 893 O O . PRO A 1 108 ? -1.267 15.201 -18.715 1.00 40.38 108 PRO A O 1
ATOM 896 N N . ARG A 1 109 ? -0.612 13.186 -17.963 1.00 37.19 109 ARG A N 1
ATOM 897 C CA . ARG A 1 109 ? 0.292 12.820 -19.053 1.00 37.19 109 ARG A CA 1
ATOM 898 C C . ARG A 1 109 ? -0.501 12.781 -20.366 1.00 37.19 109 ARG A C 1
ATOM 900 O O . ARG A 1 109 ? -1.257 11.836 -20.579 1.00 37.19 109 ARG A O 1
ATOM 907 N N . LEU A 1 110 ? -0.314 13.777 -21.235 1.00 33.53 110 LEU A N 1
ATOM 908 C CA . LEU A 1 110 ? -0.674 13.665 -22.648 1.00 33.53 110 LEU A CA 1
ATOM 909 C C . LEU A 1 110 ? 0.179 12.545 -23.257 1.00 33.53 110 LEU A C 1
ATOM 911 O O . LEU A 1 110 ? 1.363 12.715 -23.529 1.00 33.53 110 LEU A O 1
ATOM 915 N N . ALA A 1 111 ? -0.427 11.376 -23.422 1.00 38.00 111 ALA A N 1
ATOM 916 C CA . ALA A 1 111 ? -0.049 10.439 -24.461 1.00 38.00 111 ALA A CA 1
ATOM 917 C C . ALA A 1 111 ? -1.004 10.713 -25.625 1.00 38.00 111 ALA A C 1
ATOM 919 O O . ALA A 1 111 ? -2.137 10.241 -25.624 1.00 38.00 111 ALA A O 1
ATOM 920 N N . ALA A 1 112 ? -0.564 11.534 -26.574 1.00 38.88 112 ALA A N 1
ATOM 921 C CA . ALA A 1 112 ? -1.222 11.696 -27.858 1.00 38.88 112 ALA A CA 1
ATOM 922 C C . ALA A 1 112 ? -0.231 11.236 -28.928 1.00 38.88 112 ALA A C 1
ATOM 924 O O . ALA A 1 112 ? 0.840 11.815 -29.059 1.00 38.88 112 ALA A O 1
ATOM 925 N N . LEU A 1 113 ? -0.602 10.110 -29.542 1.00 36.38 113 LEU A N 1
ATOM 926 C CA . LEU A 1 113 ? -0.404 9.692 -30.930 1.00 36.38 113 LEU A CA 1
ATOM 927 C C . LEU A 1 113 ? 0.877 10.109 -31.662 1.00 36.38 113 LEU A C 1
ATOM 929 O O . LEU A 1 113 ? 1.242 11.274 -31.753 1.00 36.38 113 LEU A O 1
ATOM 933 N N . GLY A 1 114 ? 1.506 9.095 -32.252 1.00 41.47 114 GLY A N 1
ATOM 934 C CA . GLY A 1 114 ? 2.719 9.247 -33.028 1.00 41.47 114 GLY A CA 1
ATOM 935 C C . GLY A 1 114 ? 2.521 9.999 -34.331 1.00 41.47 114 GLY A C 1
ATOM 936 O O . GLY A 1 114 ? 1.425 10.044 -34.877 1.00 41.47 114 GLY A O 1
ATOM 937 N N . LEU A 1 115 ? 3.640 10.499 -34.836 1.00 35.50 115 LEU A N 1
ATOM 938 C CA . LEU A 1 115 ? 3.861 10.794 -36.237 1.00 35.50 115 LEU A CA 1
ATOM 939 C C . LEU A 1 115 ? 5.328 10.479 -36.547 1.00 35.50 115 LEU A C 1
ATOM 941 O O . LEU A 1 115 ? 6.245 10.905 -35.845 1.00 35.50 115 LEU A O 1
ATOM 945 N N . GLN A 1 116 ? 5.483 9.642 -37.569 1.00 41.19 116 GLN A N 1
ATOM 946 C CA . GLN A 1 116 ? 6.652 9.518 -38.433 1.00 41.19 116 GLN A CA 1
ATOM 947 C C . GLN A 1 116 ? 6.944 10.909 -39.033 1.00 41.19 116 GLN A C 1
ATOM 949 O O . GLN A 1 116 ? 6.018 11.700 -39.165 1.00 41.19 116 GLN A O 1
ATOM 954 N N . GLU A 1 117 ? 8.193 11.314 -39.237 1.00 37.47 117 GLU A N 1
ATOM 955 C CA . GLU A 1 117 ? 8.938 11.314 -40.514 1.00 37.47 117 GLU A CA 1
AT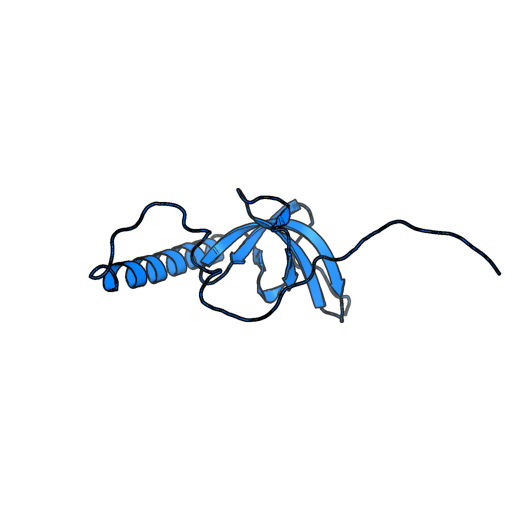OM 956 C C . GLU A 1 117 ? 10.359 11.841 -40.165 1.00 37.47 117 GLU A C 1
ATOM 958 O O . GLU A 1 117 ? 10.493 12.652 -39.251 1.00 37.47 117 GLU A O 1
ATOM 963 N N . ARG A 1 118 ? 11.477 11.241 -40.616 1.00 33.97 118 ARG A N 1
ATOM 964 C CA . ARG A 1 118 ? 12.217 11.563 -41.866 1.00 33.97 118 ARG A CA 1
ATOM 965 C C . ARG A 1 118 ? 12.181 13.078 -42.158 1.00 33.97 118 ARG A C 1
ATOM 967 O O . ARG A 1 118 ? 11.105 13.637 -42.251 1.00 33.97 118 ARG A O 1
ATOM 974 N N . GLU A 1 119 ? 13.281 13.815 -42.232 1.00 42.06 119 GLU A N 1
ATOM 975 C CA . GLU A 1 119 ? 14.587 13.576 -42.866 1.00 42.06 119 GLU A CA 1
ATOM 976 C C . GLU A 1 119 ? 15.759 14.103 -42.022 1.00 42.06 119 GLU A C 1
ATOM 978 O O . GLU A 1 119 ? 15.548 15.035 -41.213 1.00 42.06 119 GLU A O 1
#

Mean predicted aligned error: 13.73 Å

pLDDT: mean 73.5, std 24.06, range [30.33, 95.38]

Radius of gyration: 18.78 Å; Cα contacts (8 Å, |Δi|>4): 130; chains: 1; bounding box: 47×35×63 Å

InterPro domains:
  IPR000953 Chromo/chromo shadow domain [SM00298] (7-74)
  IPR008676 MRG [PTHR10880] (5-83)
  IPR016197 Chromo-like domain superfamily [SSF54160] (5-83)
  IPR025995 RNA binding activity-knot of a chromodomain [PF11717] (9-59)

Solvent-accessible surface area (backbone atoms only — not comparable to full-atom values): 7817 Å² total; per-residue (Å²): 134,84,90,72,78,94,70,56,72,73,35,66,28,32,32,63,58,84,92,39,62,40,59,24,33,24,71,39,73,50,76,56,95,96,37,55,33,32,31,37,39,51,72,95,56,64,80,90,69,52,42,79,39,50,60,88,52,51,40,69,74,45,72,73,51,51,52,49,32,56,52,39,52,53,52,54,59,48,59,58,59,78,56,68,87,61,82,92,79,85,96,64,96,84,66,78,77,76,79,79,63,94,71,77,85,82,74,78,84,84,82,74,80,89,76,90,77,90,131

Foldseek 3Di:
DDLDDPDDAQAWKWFDDDQATFIWGFHDWDQDPNFIWTFIGGPPDDPVPTDIDTPVRIGHPDPVVVVVRVVSVVVVVVVVVVPPPDDDDDDDPPPPPPPPDPDDDPDDDPPDDDDDDDD

Nearest PDB structures (foldseek):
  2f5k-assembly6_F  TM=9.818E-01  e=2.046E-08  Homo sapiens
  2f5k-assembly1_A  TM=9.771E-01  e=2.299E-08  Homo sapiens
  5in1-assembly1_B  TM=9.749E-01  e=9.861E-08  Oryza sativa
  2efi-assembly1_A  TM=8.129E-01  e=2.229E-07  Homo sapiens
  2lrq-assembly1_A  TM=8.173E-01  e=1.014E-06  Drosophila melanogaster

Secondary structure (DSSP, 8-state):
-----SS-TT-EEEEEETTEEEEEEEEEEEEETTEEEEEEEETTS-GGG-EEEETTTEEESSHHHHHHHHHHHHHHHHHHHHTTTS----S-TTSTTTTS-------------------

Sequence (119 aa):
MALRFRFAKGEKVLCFHGPLLRHATCLNRKIQDNRAEYLVHYTGWSARWDEWVFATRVYKYNETNLRKQKKLEKKYKKISKTNRKVGKGCPNAEAVTFALLGTTLKMPRLAALGLQERE

Organism: Trichonephila clavata (NCBI:txid2740835)